Protein AF-A0A453MS78-F1 (afdb_monomer_lite)

Foldseek 3Di:
DDDVPDVVSLLVVLLVCLQVVPDDDDPSVVVSVVSLVVLLVVLVVVLVVCVVVVNVVSNVVSVVVNVSSVQSHDPPQQQCSSAPPDDSVLSVLQCVPPVDGDRDLVSLVPDDPVVNCVSNVDDPVSVVSRVVVVVVDDDDDDDDDDPPD

Radius of gyration: 19.16 Å; chains: 1; bounding box: 49×36×52 Å

Structure (mmCIF, N/CA/C/O backbone):
data_AF-A0A453MS78-F1
#
_entry.id   AF-A0A453MS78-F1
#
loop_
_atom_site.group_PDB
_atom_site.id
_atom_site.type_symbol
_atom_site.label_atom_id
_atom_site.label_alt_id
_atom_site.label_comp_id
_atom_site.label_asym_id
_atom_site.label_entity_id
_atom_site.label_seq_id
_atom_site.pdbx_PDB_ins_code
_atom_site.Cartn_x
_atom_site.Cartn_y
_atom_site.Cartn_z
_atom_site.occupancy
_atom_site.B_iso_or_equiv
_atom_site.auth_seq_id
_atom_site.auth_comp_id
_atom_site.auth_asym_id
_atom_site.auth_atom_id
_atom_site.pdbx_PDB_model_num
ATOM 1 N N . LYS A 1 1 ? -2.021 8.278 -28.228 1.00 76.38 1 L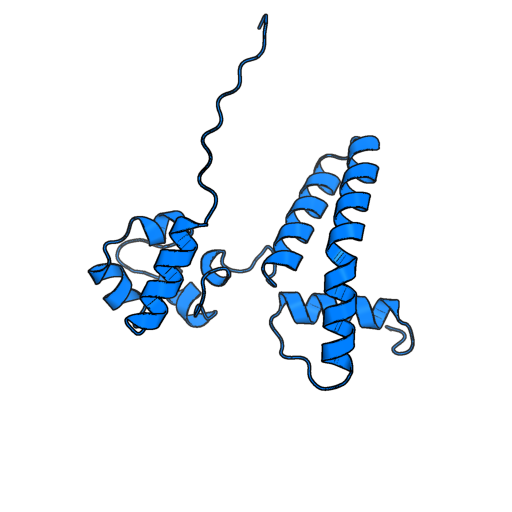YS A N 1
ATOM 2 C CA . LYS A 1 1 ? -2.839 7.115 -27.796 1.00 76.38 1 LYS A CA 1
ATOM 3 C C . LYS A 1 1 ? -1.890 6.004 -27.359 1.00 76.38 1 LYS A C 1
ATOM 5 O O . LYS A 1 1 ? -0.878 5.850 -28.040 1.00 76.38 1 LYS A O 1
ATOM 10 N N . PRO A 1 2 ? -2.159 5.291 -26.253 1.00 82.81 2 PRO A N 1
ATOM 11 C CA . PRO A 1 2 ? -1.317 4.174 -25.829 1.00 82.81 2 PRO A CA 1
ATOM 12 C C . PRO A 1 2 ? -1.276 3.090 -26.914 1.00 82.81 2 PRO A C 1
ATOM 14 O O . PRO A 1 2 ? -2.287 2.819 -27.565 1.00 82.81 2 PRO A O 1
ATOM 17 N N . LYS A 1 3 ? -0.099 2.499 -27.133 1.00 92.88 3 LYS A N 1
ATOM 18 C CA . LYS A 1 3 ? 0.086 1.366 -28.046 1.00 92.88 3 LYS A CA 1
ATOM 19 C C . LYS A 1 3 ? -0.164 0.081 -27.258 1.00 92.88 3 LYS A C 1
ATOM 21 O O . LYS A 1 3 ? 0.691 -0.339 -26.496 1.00 92.88 3 LYS A O 1
ATOM 26 N N . TYR A 1 4 ? -1.326 -0.545 -27.424 1.00 89.19 4 TYR A N 1
ATOM 27 C CA . TYR A 1 4 ? -1.731 -1.685 -26.584 1.00 89.19 4 TYR A CA 1
ATOM 28 C C . TYR A 1 4 ? -0.886 -2.959 -26.755 1.00 89.19 4 TYR A C 1
ATOM 30 O O . TYR A 1 4 ? -0.945 -3.836 -25.902 1.00 89.19 4 TYR A O 1
ATOM 38 N N . GLY A 1 5 ? -0.094 -3.061 -27.827 1.00 91.94 5 GLY A N 1
ATOM 39 C CA . GLY A 1 5 ? 0.883 -4.143 -28.003 1.00 91.94 5 GLY A CA 1
ATOM 40 C C . GLY A 1 5 ? 2.228 -3.901 -27.307 1.00 91.94 5 GLY A C 1
ATOM 41 O O . GLY A 1 5 ? 3.087 -4.773 -27.349 1.00 91.94 5 GLY A O 1
ATOM 42 N N . ASP A 1 6 ? 2.437 -2.728 -26.707 1.00 96.38 6 ASP A N 1
ATOM 43 C CA . ASP A 1 6 ? 3.681 -2.385 -26.021 1.00 96.38 6 ASP A CA 1
ATOM 44 C C . ASP A 1 6 ? 3.722 -3.034 -24.618 1.00 96.38 6 ASP A C 1
ATOM 46 O O . ASP A 1 6 ? 2.846 -2.751 -23.787 1.00 96.38 6 ASP A O 1
ATOM 50 N N . PRO A 1 7 ? 4.725 -3.882 -24.313 1.00 96.19 7 PRO A N 1
ATOM 51 C CA . PRO A 1 7 ? 4.851 -4.509 -23.000 1.00 96.19 7 PRO A CA 1
ATOM 52 C C . PRO A 1 7 ? 5.018 -3.492 -21.862 1.00 96.19 7 PRO A C 1
ATOM 54 O O . PRO A 1 7 ? 4.560 -3.757 -20.751 1.00 96.19 7 PRO A O 1
ATOM 57 N N . HIS A 1 8 ? 5.594 -2.312 -22.113 1.00 96.31 8 HIS A N 1
ATOM 58 C CA . HIS A 1 8 ? 5.724 -1.260 -21.102 1.00 96.31 8 HIS A CA 1
ATOM 59 C C . HIS A 1 8 ? 4.365 -0.659 -20.733 1.00 96.31 8 HIS A C 1
ATOM 61 O O . HIS A 1 8 ? 4.093 -0.405 -19.560 1.00 96.31 8 HIS A O 1
ATOM 67 N N . VAL A 1 9 ? 3.479 -0.482 -21.720 1.00 97.25 9 VAL A N 1
ATOM 68 C CA . VAL A 1 9 ? 2.103 -0.015 -21.488 1.00 97.25 9 VAL A CA 1
ATOM 69 C C . VAL A 1 9 ? 1.327 -1.043 -20.667 1.00 97.25 9 VAL A C 1
ATOM 71 O O . VAL A 1 9 ? 0.644 -0.669 -19.714 1.00 97.25 9 VAL A O 1
ATOM 74 N N . LYS A 1 10 ? 1.474 -2.335 -20.992 1.00 97.12 10 LYS A N 1
ATOM 75 C CA . LYS A 1 10 ? 0.885 -3.436 -20.216 1.00 97.12 10 LYS A CA 1
ATOM 76 C C . LYS A 1 10 ? 1.394 -3.434 -18.774 1.00 97.12 10 LYS A C 1
ATOM 78 O O . LYS A 1 10 ? 0.583 -3.457 -17.853 1.00 97.12 10 LYS A O 1
ATOM 83 N N . ALA A 1 11 ? 2.710 -3.370 -18.571 1.00 97.38 11 ALA A N 1
ATOM 84 C CA . ALA A 1 11 ? 3.302 -3.392 -17.236 1.00 97.38 11 ALA A CA 1
ATOM 85 C C . ALA A 1 11 ? 2.848 -2.200 -16.382 1.00 97.38 11 ALA A C 1
ATOM 87 O O . ALA A 1 11 ? 2.449 -2.381 -15.234 1.00 97.38 11 ALA A O 1
ATOM 88 N N . ASN A 1 12 ? 2.823 -1.001 -16.970 1.00 97.12 12 ASN A N 1
ATOM 89 C CA . ASN A 1 12 ? 2.322 0.198 -16.308 1.00 97.12 12 ASN A CA 1
ATOM 90 C C . ASN A 1 12 ? 0.844 0.044 -15.901 1.00 97.12 12 ASN A C 1
ATOM 92 O O . ASN A 1 12 ? 0.494 0.276 -14.748 1.00 97.12 12 ASN A O 1
ATOM 96 N N . ALA A 1 13 ? -0.021 -0.420 -16.808 1.00 97.06 13 ALA A N 1
ATOM 97 C CA . ALA A 1 13 ? -1.434 -0.644 -16.498 1.00 97.06 13 ALA A CA 1
ATOM 98 C C . ALA A 1 13 ? -1.637 -1.689 -15.385 1.00 97.06 13 ALA A C 1
ATOM 100 O O . ALA A 1 13 ? -2.484 -1.501 -14.512 1.00 97.06 13 ALA A O 1
ATOM 101 N N . LEU A 1 14 ? -0.844 -2.767 -15.374 1.00 97.94 14 LEU A N 1
ATOM 102 C CA . LEU A 1 14 ? -0.913 -3.801 -14.338 1.00 97.94 14 LEU A CA 1
ATOM 103 C C . LEU A 1 14 ? -0.420 -3.301 -12.972 1.00 97.94 14 LEU A C 1
ATOM 105 O O . LEU A 1 14 ? -1.023 -3.651 -11.959 1.00 97.94 14 LEU A O 1
ATOM 109 N N . LEU A 1 15 ? 0.605 -2.446 -12.923 1.00 98.00 15 LEU A N 1
ATOM 110 C CA . LEU A 1 15 ? 1.023 -1.781 -11.682 1.00 98.00 15 LEU A CA 1
ATOM 111 C C . LEU A 1 15 ? -0.063 -0.835 -11.156 1.00 98.00 15 LEU A C 1
ATOM 113 O O . LEU A 1 15 ? -0.413 -0.893 -9.982 1.00 98.00 15 LEU A O 1
ATOM 117 N N . GLN A 1 16 ? -0.675 -0.027 -12.023 1.00 97.56 16 GLN A N 1
ATOM 118 C CA . GLN A 1 16 ? -1.780 0.850 -11.618 1.00 97.56 16 GLN A CA 1
ATOM 119 C C . GLN A 1 16 ? -2.995 0.056 -11.117 1.00 97.56 16 GLN A C 1
ATOM 121 O O . GLN A 1 16 ? -3.630 0.448 -10.139 1.00 97.56 16 GLN A O 1
ATOM 126 N N . SER A 1 17 ? -3.293 -1.085 -11.747 1.00 97.69 17 SER A N 1
ATOM 127 C CA . SER A 1 17 ? -4.330 -2.015 -11.286 1.00 97.69 17 SER A CA 1
ATOM 128 C C . SER A 1 17 ? -4.014 -2.592 -9.904 1.00 97.69 17 SER A C 1
ATOM 130 O O . SER A 1 17 ? -4.928 -2.757 -9.100 1.00 97.69 17 SER A O 1
ATOM 132 N N . HIS A 1 18 ? -2.736 -2.875 -9.618 1.00 97.62 18 HIS A N 1
ATOM 133 C CA . HIS A 1 18 ? -2.272 -3.335 -8.304 1.00 97.62 18 HIS A CA 1
ATOM 134 C C . HIS A 1 18 ? -2.507 -2.268 -7.233 1.00 97.62 18 HIS A C 1
ATOM 136 O O . HIS A 1 18 ? -3.157 -2.548 -6.232 1.00 97.62 18 HIS A O 1
ATOM 142 N N . PHE A 1 19 ? -2.085 -1.024 -7.481 1.00 97.56 19 PHE A N 1
ATOM 143 C CA . PHE A 1 19 ? -2.303 0.095 -6.553 1.00 97.56 19 PHE A CA 1
ATOM 144 C C . PHE A 1 19 ? -3.790 0.409 -6.343 1.00 97.56 19 PHE A C 1
ATOM 146 O O . PHE A 1 19 ? -4.210 0.796 -5.260 1.00 97.56 19 PHE A O 1
ATOM 153 N N . ALA A 1 20 ? -4.622 0.219 -7.368 1.00 96.00 20 ALA A N 1
ATOM 154 C CA . ALA A 1 20 ? -6.070 0.382 -7.253 1.00 96.00 20 ALA A CA 1
ATOM 155 C C . ALA A 1 20 ? -6.774 -0.808 -6.570 1.00 96.00 20 ALA A C 1
ATOM 157 O O . ALA A 1 20 ? -7.977 -0.729 -6.321 1.00 96.00 20 ALA A O 1
ATOM 158 N N . ARG A 1 21 ? -6.056 -1.905 -6.281 1.00 94.75 21 ARG A N 1
ATOM 159 C CA . ARG A 1 21 ? -6.606 -3.194 -5.817 1.00 94.75 21 ARG A CA 1
ATOM 160 C C . ARG A 1 21 ? -7.687 -3.762 -6.739 1.00 94.75 21 ARG A C 1
ATOM 162 O O . ARG A 1 21 ? -8.600 -4.459 -6.302 1.00 94.75 21 ARG A O 1
ATOM 169 N N . HIS A 1 22 ? -7.586 -3.476 -8.033 1.00 95.50 22 HIS A N 1
ATOM 170 C CA . HIS A 1 22 ? -8.463 -4.068 -9.033 1.00 95.50 22 HIS A CA 1
ATOM 171 C C . HIS A 1 22 ? -8.041 -5.511 -9.295 1.00 95.50 22 HIS A C 1
ATOM 173 O O . HIS A 1 22 ? -6.889 -5.780 -9.647 1.00 95.50 22 HIS A O 1
ATOM 179 N N . THR A 1 23 ? -8.986 -6.440 -9.153 1.00 94.56 23 THR A N 1
ATOM 180 C CA . THR A 1 23 ? -8.745 -7.858 -9.417 1.00 94.56 23 THR A CA 1
ATOM 181 C C . THR A 1 23 ? -8.467 -8.083 -10.899 1.00 94.56 23 THR A C 1
ATOM 183 O O . THR A 1 23 ? -9.329 -7.879 -11.753 1.00 94.56 23 THR A O 1
ATOM 186 N N . VAL A 1 24 ? -7.259 -8.550 -11.195 1.00 95.81 24 VAL A N 1
ATOM 187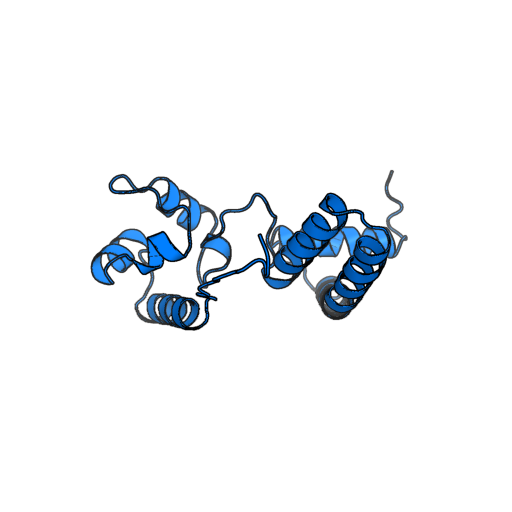 C CA . VAL A 1 24 ? -6.855 -9.003 -12.525 1.00 95.81 24 VAL A CA 1
ATOM 188 C C . VAL A 1 24 ? -6.977 -10.527 -12.580 1.00 95.81 24 VAL A C 1
ATOM 190 O O . VAL A 1 24 ? -6.671 -11.212 -11.606 1.00 95.81 24 VAL A O 1
ATOM 193 N N . VAL A 1 25 ? -7.438 -11.075 -13.708 1.00 96.00 25 VAL A N 1
ATOM 194 C CA . VAL A 1 25 ? -7.738 -12.511 -13.872 1.00 96.00 25 VAL A CA 1
ATOM 195 C C . VAL A 1 25 ? -6.961 -13.145 -15.027 1.00 96.00 25 VAL A C 1
ATOM 197 O O . VAL A 1 25 ? -6.455 -12.459 -15.917 1.00 96.00 25 VAL A O 1
ATOM 200 N N . GLY A 1 26 ? -6.881 -14.478 -15.022 1.00 95.75 26 GLY A N 1
ATOM 201 C CA . GLY A 1 26 ? -6.255 -15.261 -16.089 1.00 95.75 26 GLY A CA 1
ATOM 202 C C . GLY A 1 26 ? -4.770 -14.938 -16.273 1.00 95.75 26 GLY A C 1
ATOM 203 O O . GLY A 1 26 ? -4.040 -14.754 -15.299 1.00 95.75 26 GLY A O 1
ATOM 204 N N . ASN A 1 27 ? -4.329 -14.849 -17.529 1.00 95.69 27 ASN A N 1
ATOM 205 C CA . ASN A 1 27 ? -2.920 -14.621 -17.875 1.00 95.69 27 ASN A CA 1
ATOM 206 C C . ASN A 1 27 ? -2.384 -13.293 -17.320 1.00 95.69 27 ASN A C 1
ATOM 208 O O . ASN A 1 27 ? -1.262 -13.246 -16.830 1.00 95.69 27 ASN A O 1
ATOM 212 N N . LEU A 1 28 ? -3.214 -12.245 -17.298 1.00 96.69 28 LEU A N 1
ATOM 213 C CA . LEU A 1 28 ? -2.816 -10.934 -16.785 1.00 96.69 28 LEU A CA 1
ATOM 214 C C . LEU A 1 28 ? -2.500 -10.959 -15.281 1.00 96.69 28 LEU A C 1
ATOM 216 O O . LEU A 1 28 ? -1.671 -10.179 -14.820 1.00 96.69 28 LEU A O 1
ATOM 220 N N . ALA A 1 29 ? -3.121 -11.865 -14.517 1.00 97.31 29 ALA A N 1
ATOM 221 C CA . ALA A 1 29 ? -2.801 -12.050 -13.103 1.00 97.31 29 ALA A CA 1
ATOM 222 C C . ALA A 1 29 ? -1.416 -12.687 -12.920 1.00 97.31 29 ALA A C 1
ATOM 224 O O . ALA A 1 29 ? -0.683 -12.324 -12.003 1.00 97.31 29 ALA A O 1
ATOM 225 N N . ALA A 1 30 ? -1.046 -13.630 -13.793 1.00 96.94 30 ALA A N 1
ATOM 226 C CA . ALA A 1 30 ? 0.296 -14.206 -13.803 1.00 96.94 30 ALA A CA 1
ATOM 227 C C . ALA A 1 30 ? 1.338 -13.144 -14.184 1.00 96.94 30 ALA A C 1
ATOM 229 O O . ALA A 1 30 ? 2.306 -12.961 -13.451 1.00 96.94 30 ALA A O 1
ATOM 230 N N . ASP A 1 31 ? 1.067 -12.369 -15.239 1.00 97.44 31 ASP A N 1
ATOM 231 C CA . ASP A 1 31 ? 1.924 -11.259 -15.665 1.00 97.44 31 ASP A CA 1
ATOM 232 C C . ASP A 1 31 ? 2.131 -10.227 -14.543 1.00 97.44 31 ASP A C 1
ATOM 234 O O . ASP A 1 31 ? 3.249 -9.783 -14.290 1.00 97.44 31 ASP A O 1
ATOM 238 N N . GLN A 1 32 ? 1.057 -9.845 -13.839 1.00 97.88 32 GLN A N 1
ATOM 239 C CA . GLN A 1 32 ? 1.134 -8.883 -12.739 1.00 97.88 32 GLN A CA 1
ATOM 240 C C . GLN A 1 32 ? 2.039 -9.393 -11.612 1.00 97.88 32 GLN A C 1
ATOM 242 O O . GLN A 1 32 ? 2.839 -8.622 -11.088 1.00 97.88 32 GLN A O 1
ATOM 247 N N . ARG A 1 33 ? 1.977 -10.688 -11.267 1.00 96.12 33 ARG A N 1
ATOM 248 C CA . ARG A 1 33 ? 2.880 -11.272 -10.261 1.00 96.12 33 ARG A CA 1
ATOM 249 C C . ARG A 1 33 ? 4.341 -11.207 -10.699 1.00 96.12 33 ARG A C 1
ATOM 251 O O . ARG A 1 33 ? 5.182 -10.819 -9.894 1.00 96.12 33 ARG A O 1
ATOM 258 N N . GLU A 1 34 ? 4.645 -11.539 -11.952 1.00 96.44 34 GLU A N 1
ATOM 259 C CA . GLU A 1 34 ? 6.017 -11.454 -12.477 1.00 96.44 34 GLU A CA 1
ATOM 260 C C . GLU A 1 34 ? 6.561 -10.018 -12.447 1.00 96.44 34 GLU A C 1
ATOM 262 O O . GLU A 1 34 ? 7.713 -9.785 -12.059 1.00 96.44 34 GLU A O 1
ATOM 267 N N . ILE A 1 35 ? 5.712 -9.043 -12.786 1.00 97.56 35 ILE A N 1
ATOM 268 C CA . ILE A 1 35 ? 6.048 -7.619 -12.704 1.00 97.56 35 ILE A CA 1
ATOM 269 C C . ILE A 1 35 ? 6.353 -7.217 -11.258 1.00 97.56 35 ILE A C 1
ATOM 271 O O . ILE A 1 35 ? 7.387 -6.598 -11.015 1.00 97.56 35 ILE A O 1
ATOM 275 N N . LEU A 1 36 ? 5.504 -7.584 -10.293 1.00 96.75 36 LEU A N 1
ATOM 276 C CA . LEU A 1 36 ? 5.684 -7.216 -8.883 1.00 96.75 36 LEU A CA 1
ATOM 277 C C . LEU A 1 36 ? 6.959 -7.817 -8.275 1.00 96.75 36 LEU A C 1
ATOM 279 O O . LEU A 1 36 ? 7.672 -7.121 -7.552 1.00 96.75 36 LEU A O 1
ATOM 283 N N . LEU A 1 37 ? 7.298 -9.065 -8.623 1.00 94.94 37 LEU A N 1
ATOM 284 C CA . LEU A 1 37 ? 8.549 -9.710 -8.195 1.00 94.94 37 LEU A CA 1
ATOM 285 C C . LEU A 1 37 ? 9.793 -8.951 -8.681 1.00 94.94 37 LEU A C 1
ATOM 287 O O . LEU A 1 37 ? 10.811 -8.902 -7.988 1.00 94.94 37 LEU A O 1
ATOM 291 N N . SER A 1 38 ? 9.713 -8.346 -9.866 1.00 95.69 38 SER A N 1
ATOM 292 C CA . SER A 1 38 ? 10.814 -7.580 -10.458 1.00 95.69 38 SER A CA 1
ATOM 293 C C . SER A 1 38 ? 10.842 -6.121 -9.990 1.00 95.69 38 SER A C 1
ATOM 295 O O . SER A 1 38 ? 11.918 -5.536 -9.858 1.00 95.69 38 SER A O 1
ATOM 297 N N . ALA A 1 39 ? 9.673 -5.536 -9.707 1.00 97.00 39 ALA A N 1
ATOM 298 C CA . ALA A 1 39 ? 9.502 -4.118 -9.397 1.00 97.00 39 ALA A CA 1
ATOM 299 C C . ALA A 1 39 ? 10.342 -3.668 -8.196 1.00 97.00 39 ALA A C 1
ATOM 301 O O . ALA A 1 39 ? 11.004 -2.639 -8.277 1.00 97.00 39 ALA A O 1
ATOM 302 N N . HIS A 1 40 ? 10.384 -4.456 -7.116 1.00 92.06 40 HIS A N 1
ATOM 303 C CA . HIS A 1 40 ? 11.123 -4.077 -5.908 1.00 92.06 40 HIS A CA 1
ATOM 304 C C . HIS A 1 40 ? 12.627 -3.904 -6.173 1.00 92.06 40 HIS A C 1
ATOM 306 O O . HIS A 1 40 ? 13.228 -2.911 -5.772 1.00 92.06 40 HIS A O 1
ATOM 312 N N . ARG A 1 41 ? 13.234 -4.825 -6.933 1.00 95.31 41 ARG A N 1
ATOM 313 C CA . ARG A 1 41 ? 14.660 -4.750 -7.294 1.00 95.31 41 ARG A CA 1
ATOM 314 C C . ARG A 1 41 ? 14.964 -3.545 -8.182 1.00 95.31 41 ARG A C 1
ATOM 316 O O . ARG A 1 41 ? 16.005 -2.919 -8.018 1.00 95.31 41 ARG A O 1
ATOM 323 N N . LEU A 1 42 ? 14.064 -3.228 -9.113 1.00 97.31 42 LEU A N 1
ATOM 324 C CA . LEU A 1 42 ? 14.205 -2.064 -9.988 1.00 97.31 42 LEU A CA 1
ATOM 325 C C . LEU A 1 42 ? 14.074 -0.755 -9.205 1.00 97.31 42 LEU A C 1
ATOM 327 O O . LEU A 1 42 ? 14.856 0.159 -9.437 1.00 97.31 42 LEU A O 1
ATOM 331 N N . LEU A 1 43 ? 13.139 -0.676 -8.256 1.00 96.88 43 LEU A N 1
ATOM 332 C CA . LEU A 1 43 ? 12.947 0.511 -7.422 1.00 96.88 43 LEU A CA 1
ATOM 333 C C . LEU A 1 43 ? 14.140 0.777 -6.503 1.00 96.88 43 LEU A C 1
ATOM 335 O O . LEU A 1 43 ? 14.575 1.921 -6.410 1.00 96.88 43 LEU A O 1
ATOM 339 N N . LEU A 1 44 ? 14.724 -0.260 -5.898 1.00 94.69 44 LEU A N 1
ATOM 340 C CA . LEU A 1 44 ? 15.963 -0.115 -5.126 1.00 94.69 44 LEU A CA 1
ATOM 341 C C . LEU A 1 44 ? 17.103 0.431 -5.999 1.00 94.69 44 LEU A C 1
ATOM 343 O O . LEU A 1 44 ? 17.724 1.428 -5.645 1.00 94.69 44 LEU A O 1
ATOM 347 N N . ALA A 1 45 ? 17.299 -0.137 -7.194 1.00 97.12 45 ALA A N 1
ATOM 348 C CA . ALA A 1 45 ? 18.301 0.365 -8.135 1.00 97.12 45 ALA A CA 1
ATOM 349 C C . ALA A 1 45 ? 18.027 1.819 -8.571 1.00 97.12 45 ALA A C 1
ATOM 351 O O . ALA A 1 45 ? 18.961 2.595 -8.766 1.00 97.12 45 ALA A O 1
ATOM 352 N N . MET A 1 46 ? 16.755 2.213 -8.707 1.00 96.50 46 MET A N 1
ATOM 353 C CA . MET A 1 46 ? 16.390 3.607 -8.966 1.00 96.50 46 MET A CA 1
ATOM 354 C C . MET A 1 46 ? 16.805 4.510 -7.803 1.00 96.50 46 MET A C 1
ATOM 356 O O . MET A 1 46 ? 17.438 5.533 -8.050 1.00 96.50 46 MET A O 1
ATOM 360 N N . VAL A 1 47 ? 16.497 4.140 -6.556 1.00 96.19 47 VAL A N 1
ATOM 361 C CA . VAL A 1 47 ? 16.895 4.909 -5.363 1.00 96.19 47 VAL A CA 1
ATOM 362 C C . VAL A 1 47 ? 18.415 5.101 -5.315 1.00 96.19 47 VAL A C 1
ATOM 364 O O . VAL A 1 47 ? 18.875 6.220 -5.080 1.00 96.19 47 VAL A O 1
ATOM 367 N N . ASP A 1 48 ? 19.200 4.067 -5.620 1.00 96.06 48 ASP A N 1
ATOM 368 C CA . ASP A 1 48 ? 20.669 4.140 -5.637 1.00 96.06 48 ASP A CA 1
ATOM 369 C C . ASP A 1 48 ? 21.196 5.127 -6.694 1.00 96.06 48 ASP A C 1
ATOM 371 O O . ASP A 1 48 ? 22.052 5.971 -6.413 1.00 96.06 48 ASP A O 1
ATOM 375 N N . VAL A 1 49 ? 20.654 5.080 -7.915 1.00 97.19 49 VAL A N 1
ATOM 376 C CA . VAL A 1 49 ? 21.048 5.996 -9.001 1.00 97.19 49 VAL A CA 1
ATOM 377 C C . VAL A 1 49 ? 20.631 7.439 -8.697 1.00 97.19 49 VAL A C 1
ATOM 379 O O . VAL A 1 49 ? 21.407 8.378 -8.907 1.00 97.19 49 VAL A O 1
ATOM 382 N N . ILE A 1 50 ? 19.412 7.630 -8.190 1.00 97.00 50 ILE A N 1
ATOM 383 C CA . ILE A 1 50 ? 18.859 8.951 -7.875 1.00 97.00 50 ILE A CA 1
ATOM 384 C C . ILE A 1 50 ? 19.630 9.598 -6.717 1.00 97.00 50 ILE A C 1
ATOM 386 O O . ILE A 1 50 ? 19.992 10.775 -6.796 1.00 97.00 50 ILE A O 1
ATOM 390 N N . SER A 1 51 ? 19.916 8.834 -5.660 1.00 93.81 51 SER A N 1
ATOM 391 C CA . SER A 1 51 ? 20.669 9.315 -4.496 1.00 93.81 51 SER A CA 1
ATOM 392 C C . SER A 1 51 ? 22.119 9.649 -4.850 1.00 93.81 51 SER A C 1
ATOM 394 O O . SER A 1 51 ? 22.610 10.698 -4.433 1.00 93.81 51 SER A O 1
ATOM 396 N N . SER A 1 52 ? 22.760 8.859 -5.721 1.00 95.19 52 SER A N 1
ATOM 397 C CA . SER A 1 52 ? 24.094 9.162 -6.270 1.00 95.19 52 SER A CA 1
ATOM 398 C C . SER A 1 52 ? 24.131 10.475 -7.061 1.00 95.19 52 SER A C 1
ATOM 400 O O . SER A 1 52 ? 25.182 11.100 -7.182 1.00 95.19 52 SER A O 1
ATOM 402 N N . SER A 1 53 ? 22.981 10.909 -7.583 1.00 94.81 53 SER A N 1
ATOM 403 C CA . SER A 1 53 ? 22.825 12.168 -8.321 1.00 94.81 53 SER A CA 1
ATOM 404 C C . SER A 1 53 ? 22.433 13.353 -7.422 1.00 94.81 53 SER A C 1
ATOM 406 O O . SER A 1 53 ? 22.319 14.477 -7.907 1.00 94.81 53 SER A O 1
ATOM 408 N N . GLY A 1 54 ? 22.219 13.128 -6.119 1.00 94.94 54 GLY A N 1
ATOM 409 C CA . GLY A 1 54 ? 21.862 14.173 -5.153 1.00 94.94 54 GLY A CA 1
ATOM 410 C C . GLY A 1 54 ? 20.426 14.696 -5.273 1.00 94.94 54 GLY A C 1
ATOM 411 O O . GLY A 1 54 ? 20.122 15.784 -4.786 1.00 94.94 54 GLY A O 1
ATOM 412 N N . TRP A 1 55 ? 19.521 13.957 -5.923 1.00 96.81 55 TRP A N 1
ATOM 413 C CA . TRP A 1 55 ? 18.141 14.399 -6.153 1.00 96.81 55 TRP A CA 1
ATOM 414 C C . TRP A 1 55 ? 17.197 13.924 -5.045 1.00 96.81 55 TRP A C 1
ATOM 416 O O . TRP A 1 55 ? 16.458 12.954 -5.211 1.00 96.81 55 TRP A O 1
ATOM 426 N N . LEU A 1 56 ? 17.202 14.636 -3.914 1.00 95.75 56 LEU A N 1
ATOM 427 C CA . LEU A 1 56 ? 16.459 14.254 -2.706 1.00 95.75 56 LEU A CA 1
ATOM 428 C C . LEU A 1 56 ? 14.971 13.966 -2.964 1.00 95.75 56 LEU A C 1
ATOM 430 O O . LEU A 1 56 ? 14.493 12.890 -2.624 1.00 95.75 56 LEU A O 1
ATOM 434 N N . THR A 1 57 ? 14.242 14.889 -3.598 1.00 96.50 57 THR A N 1
ATOM 435 C CA . THR A 1 57 ? 12.797 14.720 -3.841 1.00 96.50 57 THR A CA 1
ATOM 436 C C . THR A 1 57 ? 12.495 13.475 -4.670 1.00 96.50 57 THR A C 1
ATOM 438 O O . THR A 1 57 ? 11.561 12.741 -4.371 1.00 96.50 57 THR A O 1
ATOM 441 N N . LEU A 1 58 ? 13.303 13.197 -5.696 1.00 96.62 58 LEU A N 1
ATOM 442 C CA . LEU A 1 58 ? 13.085 12.024 -6.535 1.00 96.62 58 LEU A CA 1
ATOM 443 C C . LEU A 1 58 ? 13.423 10.726 -5.782 1.00 96.62 58 LEU A C 1
ATOM 445 O O . LEU A 1 58 ? 12.764 9.713 -6.004 1.00 96.62 58 LEU A O 1
ATOM 449 N N . ALA A 1 59 ? 14.407 10.760 -4.875 1.00 96.44 59 ALA A N 1
ATOM 450 C CA . ALA A 1 59 ? 14.748 9.615 -4.035 1.00 96.44 59 ALA A CA 1
ATOM 451 C C . ALA A 1 59 ? 13.606 9.296 -3.061 1.00 96.44 59 ALA A C 1
ATOM 453 O O . ALA A 1 59 ? 13.208 8.137 -2.965 1.00 96.44 59 ALA A O 1
ATOM 454 N N . LEU A 1 60 ? 13.029 10.316 -2.414 1.00 95.81 60 LEU A N 1
ATOM 455 C CA . LEU A 1 60 ? 11.870 10.158 -1.530 1.00 95.81 60 LEU A CA 1
ATOM 456 C C . LEU A 1 60 ? 10.660 9.587 -2.283 1.00 95.81 60 LEU A C 1
ATOM 458 O O . LEU A 1 60 ? 10.101 8.582 -1.853 1.00 95.81 60 LEU A O 1
ATOM 462 N N . ASN A 1 61 ? 10.340 10.115 -3.468 1.00 96.62 61 ASN A N 1
ATOM 463 C CA . ASN A 1 61 ? 9.245 9.587 -4.291 1.00 96.62 61 ASN A CA 1
ATOM 464 C C . ASN A 1 61 ? 9.468 8.114 -4.695 1.00 96.62 61 ASN A C 1
ATOM 466 O O . ASN A 1 61 ? 8.523 7.331 -4.777 1.00 96.62 61 ASN A O 1
ATOM 470 N N . ALA A 1 62 ? 10.715 7.706 -4.960 1.00 96.88 62 ALA A N 1
ATOM 471 C CA . ALA A 1 62 ? 11.038 6.310 -5.268 1.00 96.88 62 ALA A CA 1
ATOM 472 C C . ALA A 1 62 ? 10.912 5.391 -4.033 1.00 96.88 62 ALA A C 1
ATOM 474 O O . ALA A 1 62 ? 10.479 4.239 -4.156 1.00 96.88 62 ALA A O 1
ATOM 475 N N . MET A 1 63 ? 11.237 5.898 -2.838 1.00 96.75 63 MET A N 1
ATOM 476 C CA . MET A 1 63 ? 11.000 5.197 -1.571 1.00 96.75 63 MET A CA 1
ATOM 477 C C . MET A 1 63 ? 9.499 5.032 -1.294 1.00 96.75 63 MET A C 1
ATOM 479 O O . MET A 1 63 ? 9.063 3.928 -0.969 1.00 96.75 63 MET A O 1
ATOM 483 N N . GLU A 1 64 ? 8.694 6.075 -1.504 1.00 96.25 64 GLU A N 1
ATOM 484 C CA . GLU A 1 64 ? 7.229 6.012 -1.389 1.00 96.25 64 GLU A CA 1
ATOM 485 C C . GLU A 1 64 ? 6.627 5.017 -2.388 1.00 96.25 64 GLU A C 1
ATOM 487 O O . GLU A 1 64 ? 5.839 4.151 -2.007 1.00 96.25 64 GLU A O 1
ATOM 492 N N . LEU A 1 65 ? 7.076 5.032 -3.649 1.00 97.25 65 LEU A N 1
ATOM 493 C CA . LEU A 1 65 ? 6.635 4.063 -4.656 1.00 97.25 65 LEU A CA 1
ATOM 494 C C . LEU A 1 65 ? 6.961 2.614 -4.255 1.00 97.25 65 LEU A C 1
ATOM 496 O O . LEU A 1 65 ? 6.191 1.695 -4.541 1.00 97.25 65 LEU A O 1
ATOM 500 N N . SER A 1 66 ? 8.071 2.394 -3.547 1.00 97.06 66 SER A N 1
ATOM 501 C CA . SER A 1 66 ? 8.420 1.074 -3.004 1.00 97.06 66 SER A CA 1
ATOM 502 C C . SER A 1 66 ? 7.425 0.610 -1.938 1.00 97.06 66 SER A C 1
ATOM 504 O O . SER A 1 66 ? 7.050 -0.568 -1.910 1.00 97.06 66 SER A O 1
ATOM 506 N N . GLN A 1 67 ? 6.941 1.530 -1.102 1.00 96.56 67 GLN A N 1
ATOM 507 C CA . GLN A 1 67 ? 5.889 1.252 -0.124 1.00 96.56 67 GLN A CA 1
ATOM 508 C C . GLN A 1 67 ? 4.542 0.998 -0.819 1.00 96.56 67 GLN A C 1
ATOM 510 O O . GLN A 1 67 ? 3.886 0.004 -0.509 1.00 96.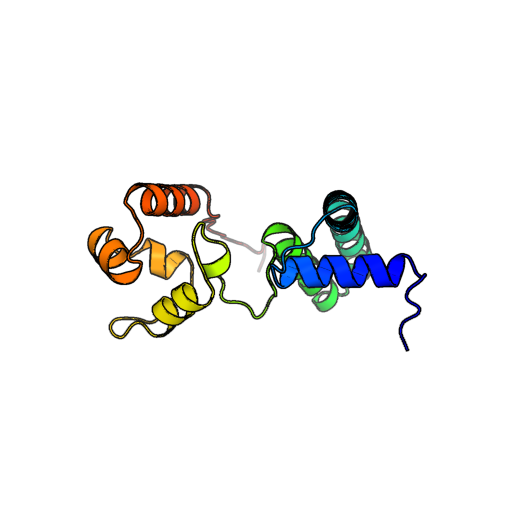56 67 GLN A O 1
ATOM 515 N N . MET A 1 68 ? 4.182 1.796 -1.833 1.00 98.00 68 MET A N 1
ATOM 516 C CA . MET A 1 68 ? 2.973 1.601 -2.652 1.00 98.00 68 MET A CA 1
ATOM 517 C C . MET A 1 68 ? 2.935 0.219 -3.323 1.00 98.00 68 MET A C 1
ATOM 519 O O . MET A 1 68 ? 1.904 -0.455 -3.303 1.00 98.00 68 MET A O 1
ATOM 523 N N . VAL A 1 69 ? 4.059 -0.243 -3.889 1.00 97.75 69 VAL A N 1
ATOM 524 C CA . VAL A 1 69 ? 4.185 -1.596 -4.470 1.00 97.75 69 VAL A CA 1
ATOM 525 C C . VAL A 1 69 ? 4.014 -2.675 -3.411 1.00 97.75 69 VAL A C 1
ATOM 527 O O . VAL A 1 69 ? 3.293 -3.644 -3.651 1.00 97.75 69 VAL A O 1
ATOM 530 N N . THR A 1 70 ? 4.627 -2.494 -2.243 1.00 96.50 70 THR A N 1
ATOM 531 C CA . THR A 1 70 ? 4.560 -3.467 -1.145 1.00 96.50 70 THR A CA 1
ATOM 532 C C . THR A 1 70 ? 3.139 -3.601 -0.594 1.00 96.50 70 THR A C 1
ATOM 534 O O . THR A 1 70 ? 2.654 -4.716 -0.422 1.00 96.50 70 THR A O 1
ATOM 537 N N . GLN A 1 71 ? 2.454 -2.479 -0.365 1.00 96.69 71 GLN A N 1
ATOM 538 C CA . GLN A 1 71 ? 1.123 -2.441 0.254 1.00 96.69 71 GLN A CA 1
ATOM 539 C C . GLN A 1 71 ? -0.037 -2.540 -0.753 1.00 96.69 71 GLN A C 1
ATOM 541 O O . GLN A 1 71 ? -1.195 -2.724 -0.365 1.00 96.69 71 GLN A O 1
ATOM 546 N N . GLY A 1 72 ? 0.248 -2.408 -2.052 1.00 96.69 72 GLY A N 1
ATOM 547 C CA . GLY A 1 72 ? -0.761 -2.444 -3.112 1.00 96.69 72 GLY A CA 1
ATOM 548 C C . GLY A 1 72 ? -1.808 -1.348 -2.948 1.00 96.69 72 GLY A C 1
ATOM 549 O O . GLY A 1 72 ? -3.004 -1.630 -2.919 1.00 96.69 72 GLY A O 1
ATOM 550 N N . MET A 1 73 ? -1.357 -0.110 -2.769 1.00 96.94 73 MET A N 1
ATOM 551 C CA . MET A 1 73 ? -2.217 1.061 -2.592 1.00 96.94 73 MET A CA 1
ATOM 552 C C . MET A 1 73 ? -1.543 2.313 -3.147 1.00 96.94 73 MET A C 1
ATOM 554 O O . MET A 1 73 ? -0.324 2.332 -3.332 1.00 96.94 73 MET A O 1
ATOM 558 N N . TRP A 1 74 ? -2.336 3.344 -3.430 1.00 97.62 74 TRP A N 1
ATOM 559 C CA . TRP A 1 74 ? -1.801 4.647 -3.812 1.00 97.62 74 TRP A CA 1
ATOM 560 C C . TRP A 1 74 ? -1.308 5.436 -2.591 1.00 97.62 74 TRP A C 1
ATOM 562 O O . TRP A 1 74 ? -1.787 5.234 -1.481 1.00 97.62 74 TRP A O 1
ATOM 572 N N . ASP A 1 75 ? -0.396 6.376 -2.817 1.00 95.19 75 ASP A N 1
ATOM 573 C CA . ASP A 1 75 ? 0.100 7.365 -1.844 1.00 95.19 75 ASP A CA 1
ATOM 574 C C . ASP A 1 75 ? -1.015 8.210 -1.204 1.00 95.19 75 ASP A C 1
ATOM 576 O O . ASP A 1 75 ? -0.957 8.571 -0.035 1.00 95.19 75 ASP A O 1
ATOM 580 N N . ARG A 1 76 ? -2.064 8.494 -1.975 1.00 94.19 76 ARG A N 1
ATOM 581 C CA . ARG A 1 76 ? -3.256 9.246 -1.549 1.00 94.19 76 ARG A CA 1
ATOM 582 C C . ARG A 1 76 ? -4.340 8.406 -0.869 1.00 94.19 76 ARG A C 1
ATOM 584 O O . ARG A 1 76 ? -5.382 8.948 -0.503 1.00 94.19 76 ARG A O 1
ATOM 591 N N . ASP A 1 77 ? -4.174 7.086 -0.814 1.00 95.69 77 ASP A N 1
ATOM 592 C CA . ASP A 1 77 ? -5.150 6.214 -0.165 1.00 95.69 77 ASP A CA 1
ATOM 593 C C . ASP A 1 77 ? -5.010 6.291 1.367 1.00 95.69 77 ASP A C 1
ATOM 595 O O . ASP A 1 77 ? -3.948 6.603 1.898 1.00 95.69 77 ASP A O 1
ATOM 599 N N . SER A 1 78 ? -6.083 5.972 2.101 1.00 96.06 78 SER A N 1
ATOM 600 C CA . SER A 1 78 ? -6.016 5.896 3.566 1.00 96.06 78 SER A CA 1
ATOM 601 C C . SER A 1 78 ? -4.977 4.865 4.004 1.00 96.06 78 SER A C 1
ATOM 603 O O . SER A 1 78 ? -5.038 3.708 3.581 1.00 96.06 78 SER A O 1
ATOM 605 N N . VAL A 1 79 ? -4.078 5.255 4.914 1.00 96.44 79 VAL A N 1
ATOM 606 C CA . VAL A 1 79 ? -3.042 4.374 5.484 1.00 96.44 79 VAL A CA 1
ATOM 607 C C . VAL A 1 79 ? -3.622 3.125 6.147 1.00 96.44 79 VAL A C 1
ATOM 609 O O . VAL A 1 79 ? -2.940 2.105 6.228 1.00 96.44 79 VAL A O 1
ATOM 612 N N . LEU A 1 80 ? -4.891 3.181 6.565 1.00 97.12 80 LEU A N 1
ATOM 613 C CA . LEU A 1 80 ? -5.618 2.067 7.167 1.00 97.12 80 LEU A CA 1
ATOM 614 C C . LEU A 1 80 ? -5.861 0.917 6.183 1.00 97.12 80 LEU A C 1
ATOM 616 O O . LEU A 1 80 ? -6.068 -0.212 6.611 1.00 97.12 80 LEU A O 1
ATOM 620 N N . LEU A 1 81 ? -5.772 1.152 4.868 1.00 97.06 81 LEU A N 1
ATOM 621 C CA . LEU A 1 81 ? -5.880 0.078 3.875 1.00 97.06 81 LEU A CA 1
ATOM 622 C C . LEU A 1 81 ? -4.721 -0.929 3.943 1.00 97.06 81 LEU A C 1
ATOM 624 O O . LEU A 1 81 ? -4.828 -1.998 3.341 1.00 97.06 81 LEU A O 1
ATOM 628 N N . GLN A 1 82 ? -3.637 -0.632 4.663 1.00 97.25 82 GLN A N 1
ATOM 629 C CA . GLN A 1 82 ? -2.566 -1.597 4.943 1.00 97.25 82 GLN A CA 1
ATOM 630 C C . GLN A 1 82 ? -3.026 -2.733 5.869 1.00 97.25 82 GLN A C 1
ATOM 632 O O . GLN A 1 82 ? -2.450 -3.819 5.845 1.00 97.25 82 GLN A O 1
ATOM 637 N N . LEU A 1 83 ? -4.057 -2.489 6.683 1.00 97.19 83 LEU A N 1
ATOM 638 C CA . LEU A 1 83 ? -4.567 -3.459 7.641 1.00 97.19 83 LEU A CA 1
ATOM 639 C C . LEU A 1 83 ? -5.338 -4.581 6.932 1.00 97.19 83 LEU A C 1
ATOM 641 O O . LEU A 1 83 ? -6.022 -4.339 5.929 1.00 97.19 83 LEU A O 1
ATOM 645 N N . PRO A 1 84 ? -5.272 -5.819 7.452 1.00 96.62 84 PRO A N 1
ATOM 646 C CA . PRO A 1 84 ? -6.094 -6.901 6.934 1.00 96.62 84 PRO A CA 1
ATOM 647 C C . PRO A 1 84 ? -7.578 -6.567 7.120 1.00 96.62 84 PRO A C 1
ATOM 649 O O . PRO A 1 84 ? -7.962 -5.917 8.090 1.00 96.62 84 PRO A O 1
ATOM 652 N N . HIS A 1 85 ? -8.413 -7.023 6.184 1.00 96.62 85 HIS A N 1
ATOM 653 C CA . HIS A 1 85 ? -9.879 -6.865 6.215 1.00 96.62 85 HIS A CA 1
ATOM 654 C C . HIS A 1 85 ? -10.395 -5.422 6.068 1.00 96.62 85 HIS A C 1
ATOM 656 O O . HIS A 1 85 ? -11.603 -5.193 6.092 1.00 96.62 85 HIS A O 1
ATOM 662 N N . PHE A 1 86 ? -9.514 -4.443 5.833 1.00 96.56 86 PHE A N 1
ATOM 663 C CA . PHE A 1 86 ? -9.923 -3.059 5.604 1.00 96.56 86 PHE A CA 1
ATOM 664 C C . PHE A 1 86 ? -10.393 -2.805 4.171 1.00 96.56 86 PHE A C 1
ATOM 666 O O . PHE A 1 86 ? -9.653 -2.953 3.194 1.00 96.56 86 PHE A O 1
ATOM 673 N N . THR A 1 87 ? -11.639 -2.348 4.058 1.00 95.19 87 THR A N 1
ATOM 674 C CA . THR A 1 87 ? -12.216 -1.805 2.825 1.00 95.19 87 THR A CA 1
ATOM 675 C C . THR A 1 87 ? -12.112 -0.280 2.805 1.00 95.19 87 THR A C 1
ATOM 677 O O . THR A 1 87 ? -11.884 0.360 3.833 1.00 95.19 87 THR A O 1
ATOM 680 N N . ARG A 1 88 ? -12.319 0.332 1.630 1.00 94.69 88 ARG A N 1
ATOM 681 C CA . ARG A 1 88 ? -12.368 1.801 1.498 1.00 94.69 88 ARG A CA 1
ATOM 682 C C . ARG A 1 88 ? -13.490 2.415 2.343 1.00 94.69 88 ARG A C 1
ATOM 684 O O . ARG A 1 88 ? -13.283 3.468 2.935 1.00 94.69 88 ARG A O 1
ATOM 691 N N . ASP A 1 89 ? -14.637 1.742 2.444 1.00 95.50 89 ASP A N 1
ATOM 692 C CA . ASP A 1 89 ? -15.755 2.197 3.278 1.00 95.50 89 ASP A CA 1
ATOM 693 C C . ASP A 1 89 ? -15.436 2.100 4.773 1.00 95.50 89 ASP A C 1
ATOM 695 O O . ASP A 1 89 ? -15.756 3.024 5.520 1.00 95.50 89 ASP A O 1
ATOM 699 N N . LEU A 1 90 ? -14.763 1.025 5.204 1.00 96.44 90 LEU A N 1
ATOM 700 C CA . LEU A 1 90 ? -14.318 0.881 6.589 1.00 96.44 90 LEU A CA 1
ATOM 701 C C . LEU A 1 90 ? -13.289 1.956 6.955 1.00 96.44 90 LEU A C 1
ATOM 703 O O . LEU A 1 90 ? -13.428 2.614 7.981 1.00 96.44 90 LEU A O 1
ATOM 707 N N . ALA A 1 91 ? -12.301 2.187 6.088 1.00 96.50 91 ALA A N 1
ATOM 708 C CA . ALA A 1 91 ? -11.307 3.235 6.289 1.00 96.50 91 ALA A CA 1
ATOM 709 C C . ALA A 1 91 ? -11.951 4.630 6.386 1.00 96.50 91 ALA A C 1
ATOM 711 O O . ALA A 1 91 ? -11.589 5.404 7.270 1.00 96.50 91 ALA A O 1
ATOM 712 N N . ARG A 1 92 ? -12.947 4.930 5.537 1.00 95.69 92 ARG A N 1
ATOM 713 C CA . ARG A 1 92 ? -13.718 6.180 5.622 1.00 95.69 92 ARG A CA 1
ATOM 714 C C . ARG A 1 92 ? -14.472 6.286 6.949 1.00 95.69 92 ARG A C 1
ATOM 716 O O . ARG A 1 92 ? -14.390 7.320 7.595 1.00 95.69 92 ARG A O 1
ATOM 723 N N . ARG A 1 93 ? -15.141 5.217 7.399 1.00 95.44 93 ARG A N 1
ATOM 724 C CA . ARG A 1 93 ? -15.827 5.199 8.704 1.00 95.44 93 ARG A CA 1
ATOM 725 C C . ARG A 1 93 ? -14.871 5.488 9.864 1.00 95.44 93 ARG A C 1
ATOM 727 O O . ARG A 1 93 ? -15.242 6.197 10.788 1.00 95.44 93 ARG A O 1
ATOM 734 N N . CYS A 1 94 ? -13.650 4.957 9.818 1.00 96.75 94 CYS A N 1
ATOM 735 C CA . CYS A 1 94 ? -12.620 5.249 10.815 1.00 96.75 94 CYS A CA 1
ATOM 736 C C . CYS A 1 94 ? -12.185 6.727 10.788 1.00 96.75 94 CYS A C 1
ATOM 738 O O . CYS A 1 94 ? -12.019 7.333 11.843 1.00 96.75 94 CYS A O 1
ATOM 740 N N . GLN A 1 95 ? -12.043 7.324 9.603 1.00 95.06 95 GLN A N 1
ATOM 741 C CA . GLN A 1 95 ? -11.714 8.748 9.453 1.00 95.06 95 GLN A CA 1
ATOM 742 C C . GLN A 1 95 ? -12.853 9.666 9.922 1.00 95.06 95 GLN A C 1
ATOM 744 O O . GLN A 1 95 ? -12.603 10.711 10.509 1.00 95.06 95 GLN A O 1
ATOM 749 N N . GLU A 1 96 ? -14.102 9.262 9.698 1.00 95.06 96 GLU A N 1
ATOM 750 C CA . GLU A 1 96 ? -15.313 10.005 10.074 1.00 95.06 96 GLU A CA 1
ATOM 751 C C . GLU A 1 96 ? -15.792 9.698 11.506 1.00 95.06 96 GLU A C 1
ATOM 753 O O . GLU A 1 96 ? -16.886 10.104 11.892 1.00 95.06 96 GLU A O 1
ATOM 758 N N . ASN A 1 97 ? -15.000 8.972 12.302 1.00 92.75 97 ASN A N 1
ATOM 759 C CA . ASN A 1 97 ? -15.371 8.588 13.659 1.00 92.75 97 ASN A CA 1
ATOM 760 C C . ASN A 1 97 ? -15.629 9.822 14.547 1.00 92.75 97 ASN A C 1
ATOM 762 O O . ASN A 1 97 ? -14.735 10.642 14.759 1.00 92.75 97 AS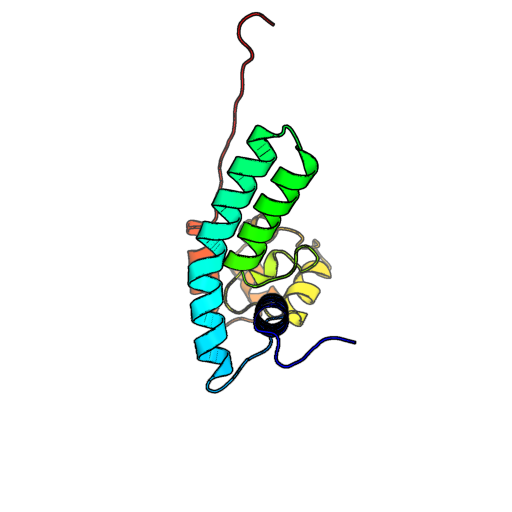N A O 1
ATOM 766 N N . GLU A 1 98 ? -16.840 9.918 15.108 1.00 88.12 98 GLU A N 1
ATOM 767 C CA . GLU A 1 98 ? -17.321 11.100 15.842 1.00 88.12 98 GLU A CA 1
ATOM 768 C C . GLU A 1 98 ? -16.506 11.407 17.105 1.00 88.12 98 GLU A C 1
ATOM 770 O O . GLU A 1 98 ? -16.337 12.571 17.465 1.00 88.12 98 GLU A O 1
ATOM 775 N N . ALA A 1 99 ? -15.999 10.372 17.784 1.00 88.06 99 ALA A N 1
ATOM 776 C CA . ALA A 1 99 ? -15.227 10.541 19.013 1.00 88.06 99 ALA A CA 1
ATOM 777 C C . ALA A 1 99 ? -13.818 11.094 18.738 1.00 88.06 99 ALA A C 1
ATOM 779 O O . ALA A 1 99 ? -13.372 12.033 19.397 1.00 88.06 99 ALA A O 1
ATOM 780 N N . LYS A 1 100 ? -13.116 10.495 17.769 1.00 90.44 100 LYS A N 1
ATOM 781 C CA . LYS A 1 100 ? -11.780 10.901 17.317 1.00 90.44 100 LYS A CA 1
ATOM 782 C C . LYS A 1 100 ? -11.541 10.346 15.905 1.00 90.44 100 LYS A C 1
ATOM 784 O O . LYS A 1 100 ? -11.581 9.120 15.756 1.00 90.44 100 LYS A O 1
ATOM 789 N N . PRO A 1 101 ? -11.249 11.191 14.901 1.00 94.44 101 PRO A N 1
ATOM 790 C CA . PRO A 1 101 ? -10.808 10.736 13.585 1.00 94.44 101 PRO A CA 1
ATOM 791 C C . PRO A 1 101 ? -9.582 9.826 13.687 1.00 94.44 101 PRO A C 1
ATOM 793 O O . PRO A 1 101 ? -8.613 10.154 14.373 1.00 94.44 101 PRO A O 1
ATOM 796 N N . ILE A 1 102 ? -9.622 8.680 13.009 1.00 96.50 102 ILE A N 1
ATOM 797 C CA . ILE A 1 102 ? -8.503 7.736 12.952 1.00 96.50 102 ILE A CA 1
ATOM 798 C C . ILE A 1 102 ? -7.738 7.973 11.649 1.00 96.50 102 ILE A C 1
ATOM 800 O O . ILE A 1 102 ? -8.181 7.570 10.569 1.00 96.50 102 ILE A O 1
ATOM 804 N N . GLU A 1 103 ? -6.591 8.640 11.751 1.00 91.81 103 GLU A N 1
ATOM 805 C CA . GLU A 1 103 ? -5.783 9.050 10.595 1.00 91.81 103 GLU A CA 1
ATOM 806 C C . GLU A 1 103 ? -4.521 8.198 10.422 1.00 91.81 103 GLU A C 1
ATOM 808 O O . GLU A 1 103 ? -3.971 8.129 9.322 1.00 91.81 103 GLU A O 1
ATOM 813 N N . SER A 1 104 ? -4.088 7.500 11.475 1.00 96.06 104 SER A N 1
ATOM 814 C CA . SER A 1 104 ? -2.907 6.640 11.468 1.00 96.06 104 SER A CA 1
ATOM 815 C C . SER A 1 104 ? -3.183 5.230 12.001 1.00 96.06 104 SER A C 1
ATOM 817 O O . SER A 1 104 ? -4.184 4.955 12.661 1.00 96.06 104 SER A O 1
ATOM 819 N N . ILE A 1 105 ? -2.251 4.312 11.729 1.00 96.00 105 ILE A N 1
ATOM 820 C CA . ILE A 1 105 ? -2.265 2.961 12.314 1.00 96.00 105 ILE A CA 1
ATOM 821 C C . ILE A 1 105 ? -2.092 3.028 13.840 1.00 96.00 105 ILE A C 1
ATOM 823 O O . ILE A 1 105 ? -2.669 2.206 14.549 1.00 96.00 105 ILE A O 1
ATOM 827 N N . PHE A 1 106 ? -1.348 4.018 14.345 1.00 95.62 106 PHE A N 1
ATOM 828 C CA . PHE A 1 106 ? -1.138 4.220 15.778 1.00 95.62 106 PHE A CA 1
ATOM 829 C C . PHE A 1 106 ? -2.414 4.684 16.484 1.00 95.62 106 PHE A C 1
ATOM 831 O O . PHE A 1 106 ? -2.738 4.131 17.528 1.00 95.62 106 PHE A O 1
ATOM 838 N N . ASP A 1 107 ? -3.196 5.584 15.876 1.00 95.44 107 ASP A N 1
ATOM 839 C CA . ASP A 1 107 ? -4.490 6.006 16.436 1.00 95.44 107 ASP A CA 1
ATOM 840 C C . ASP A 1 107 ? -5.425 4.818 16.664 1.00 95.44 107 ASP A C 1
ATOM 842 O O . ASP A 1 107 ? -6.091 4.738 17.692 1.00 95.44 107 ASP A O 1
ATOM 846 N N . LEU A 1 108 ? -5.461 3.879 15.712 1.00 95.12 108 LEU A N 1
ATOM 847 C CA . LEU A 1 108 ? -6.266 2.668 15.841 1.00 95.12 108 LEU A CA 1
ATOM 848 C C . LEU A 1 108 ? -5.684 1.703 16.885 1.00 95.12 108 LEU A C 1
ATOM 850 O O . LEU A 1 108 ? -6.440 1.060 17.608 1.00 95.12 108 LEU A O 1
ATOM 854 N N . ALA A 1 109 ? -4.356 1.589 16.969 1.00 94.50 109 ALA A N 1
ATOM 855 C CA . ALA A 1 109 ? -3.675 0.707 17.917 1.00 94.50 109 ALA A CA 1
ATOM 856 C C . ALA A 1 109 ? -3.786 1.176 19.381 1.00 94.50 109 ALA A C 1
ATOM 858 O O . ALA A 1 109 ? -3.662 0.355 20.289 1.00 94.50 109 ALA A O 1
ATOM 859 N N . GLU A 1 110 ? -4.023 2.469 19.612 1.00 93.06 110 GLU A N 1
ATOM 860 C CA . GLU A 1 110 ? -4.273 3.050 20.938 1.00 93.06 110 GLU A CA 1
ATOM 861 C C . GLU A 1 110 ? -5.689 2.770 21.467 1.00 93.06 110 GLU A C 1
ATOM 863 O O . GLU A 1 110 ? -5.930 2.897 22.669 1.00 93.06 110 GLU A O 1
ATOM 868 N N . MET A 1 111 ? -6.626 2.379 20.597 1.00 93.25 111 MET A N 1
ATOM 869 C CA . MET A 1 111 ? -8.004 2.080 20.990 1.00 93.25 111 MET A CA 1
ATOM 870 C C . MET A 1 111 ? -8.090 0.801 21.824 1.00 93.25 111 MET A C 1
ATOM 872 O O . MET A 1 111 ? -7.375 -0.180 21.592 1.00 93.25 111 MET A O 1
ATOM 876 N N . SER A 1 112 ? -9.038 0.764 22.761 1.00 92.06 112 SER A N 1
ATOM 877 C CA . SER A 1 112 ? -9.372 -0.487 23.436 1.00 92.06 112 SER A CA 1
ATOM 878 C C . SER A 1 112 ? -9.975 -1.496 22.451 1.00 92.06 112 SER A C 1
ATOM 880 O O . SER A 1 112 ? -10.572 -1.140 21.433 1.00 92.06 112 SER A O 1
ATOM 882 N N . ILE A 1 113 ? -9.851 -2.790 22.764 1.00 89.06 113 ILE A N 1
ATOM 883 C CA . ILE A 1 113 ? -10.410 -3.862 21.924 1.00 89.06 113 ILE A CA 1
ATOM 884 C C . ILE A 1 113 ? -11.934 -3.724 21.790 1.00 89.06 113 ILE A C 1
ATOM 886 O O . ILE A 1 113 ? -12.475 -4.035 20.732 1.00 89.06 113 ILE A O 1
ATOM 890 N N . ASP A 1 114 ? -12.623 -3.248 22.830 1.00 91.69 114 ASP A N 1
ATOM 891 C CA . ASP A 1 114 ? -14.071 -3.041 22.791 1.00 91.69 114 ASP A CA 1
ATOM 892 C C . ASP A 1 114 ? -14.460 -1.895 21.853 1.00 91.69 114 ASP A C 1
ATOM 894 O O . ASP A 1 114 ? -15.285 -2.102 20.966 1.00 91.69 114 ASP A O 1
ATOM 898 N N . GLU A 1 115 ? -13.796 -0.739 21.954 1.00 93.00 115 GLU A N 1
ATOM 899 C CA . GLU A 1 115 ? -14.020 0.383 21.030 1.00 93.00 115 GLU A CA 1
ATOM 900 C C . GLU A 1 115 ? -13.702 -0.010 19.585 1.00 93.00 115 GLU A C 1
ATOM 902 O O . GLU A 1 115 ? -14.446 0.317 18.663 1.00 93.00 115 GLU A O 1
ATOM 907 N N . MET A 1 116 ? -12.610 -0.750 19.377 1.00 93.19 116 MET A N 1
ATOM 908 C CA . MET A 1 116 ? -12.221 -1.243 18.060 1.00 93.19 116 MET A CA 1
ATOM 909 C C . MET A 1 116 ? -13.243 -2.239 17.511 1.00 93.19 116 MET A C 1
ATOM 911 O O . MET A 1 116 ? -13.576 -2.188 16.332 1.00 93.19 116 MET A O 1
ATOM 915 N N . ARG A 1 117 ? -13.773 -3.140 18.340 1.00 93.38 117 ARG A N 1
ATOM 916 C CA . ARG A 1 117 ? -14.804 -4.097 17.926 1.00 93.38 117 ARG A CA 1
ATOM 917 C C . ARG A 1 117 ? -16.086 -3.383 17.512 1.00 93.38 117 ARG A C 1
ATOM 919 O O . ARG A 1 117 ? -16.643 -3.714 16.465 1.00 93.38 117 ARG A O 1
ATOM 926 N N . ASP A 1 118 ? -16.510 -2.391 18.286 1.00 92.94 118 ASP A N 1
ATOM 927 C CA . ASP A 1 118 ? -17.714 -1.613 18.003 1.00 92.94 118 ASP A CA 1
ATOM 928 C C . ASP A 1 118 ? -17.538 -0.747 16.743 1.00 92.94 118 ASP A C 1
ATOM 930 O O . ASP A 1 118 ? -18.424 -0.718 15.883 1.00 92.94 118 ASP A O 1
ATOM 934 N N . LEU A 1 119 ? -16.368 -0.115 16.577 1.00 94.12 119 LEU A N 1
ATOM 935 C CA . LEU A 1 119 ? -16.048 0.720 15.417 1.00 94.12 119 LEU A CA 1
ATOM 936 C C . LEU A 1 119 ? -15.816 -0.097 14.145 1.00 94.12 119 LEU A C 1
ATOM 938 O O . LEU A 1 119 ? -16.239 0.322 13.070 1.00 94.12 119 LEU A O 1
ATOM 942 N N . LEU A 1 120 ? -15.102 -1.223 14.216 1.00 95.12 120 LEU A N 1
ATOM 943 C CA . LEU A 1 120 ? -14.711 -2.000 13.037 1.00 95.12 120 LEU A CA 1
ATOM 944 C C . LEU A 1 120 ? -15.775 -3.014 12.622 1.00 95.12 120 LEU A C 1
ATOM 946 O O . LEU A 1 120 ? -15.876 -3.322 11.436 1.00 95.12 120 LEU A O 1
ATOM 950 N N . GLN A 1 121 ? -16.609 -3.481 13.555 1.00 95.19 121 GLN A N 1
ATOM 951 C CA . GLN A 1 121 ? -17.646 -4.489 13.300 1.00 95.19 121 GLN A CA 1
ATOM 952 C C . GLN A 1 121 ? -17.100 -5.749 12.601 1.00 95.19 121 GLN A C 1
ATOM 954 O O . GLN A 1 121 ? -17.806 -6.411 11.842 1.00 95.19 121 GLN A O 1
ATOM 959 N N . LEU A 1 122 ? -15.827 -6.058 12.850 1.00 94.88 122 LEU A N 1
ATOM 960 C CA . LEU A 1 122 ? -15.144 -7.245 12.353 1.00 94.88 122 LEU A CA 1
ATOM 961 C C . LEU A 1 122 ? -15.384 -8.425 13.300 1.00 94.88 122 LEU A C 1
ATOM 963 O O . LEU A 1 122 ? -15.633 -8.257 14.496 1.00 94.88 122 LEU A O 1
ATOM 967 N N . SER A 1 123 ? -15.282 -9.640 12.771 1.00 95.62 123 SER A N 1
ATOM 968 C CA . SER A 1 123 ? -15.302 -10.854 13.584 1.00 95.62 123 SER A CA 1
ATOM 969 C C . SER A 1 123 ? -14.080 -10.931 14.509 1.00 95.62 123 SER A C 1
ATOM 971 O O . SER A 1 123 ? -13.035 -10.329 14.260 1.00 95.62 123 SER A O 1
ATOM 973 N N . ASN A 1 124 ? -14.169 -11.744 15.565 1.00 94.44 124 ASN A N 1
ATOM 974 C CA . ASN A 1 124 ? -13.050 -11.935 16.494 1.00 94.44 124 ASN A CA 1
ATOM 975 C C . ASN A 1 124 ? -11.777 -12.456 15.800 1.00 94.44 124 ASN A C 1
ATOM 977 O O . ASN A 1 124 ? -10.680 -12.087 16.207 1.00 94.44 124 ASN A O 1
ATOM 981 N N . SER A 1 125 ? -11.902 -13.295 14.765 1.00 96.44 125 SER A N 1
ATOM 982 C CA . SER A 1 125 ? -10.751 -13.766 13.982 1.00 96.44 125 SER A CA 1
ATOM 983 C C . SER A 1 125 ? -10.120 -12.648 13.155 1.00 96.44 125 SER A C 1
ATOM 985 O O . SER A 1 125 ? -8.902 -12.514 13.137 1.00 96.44 125 SER A O 1
ATOM 987 N N . GLU A 1 126 ? -10.932 -11.802 12.523 1.00 97.00 126 GLU A N 1
ATOM 988 C CA . GLU A 1 126 ? -10.433 -10.673 11.730 1.00 97.00 126 GLU A CA 1
ATOM 989 C C . GLU A 1 126 ? -9.768 -9.614 12.623 1.00 97.00 126 GLU A C 1
ATOM 991 O O . GLU A 1 126 ? -8.708 -9.091 12.281 1.00 97.00 126 GLU A O 1
ATOM 996 N N . LEU A 1 127 ? -10.324 -9.352 13.812 1.00 96.19 127 LEU A N 1
ATOM 997 C CA . LEU A 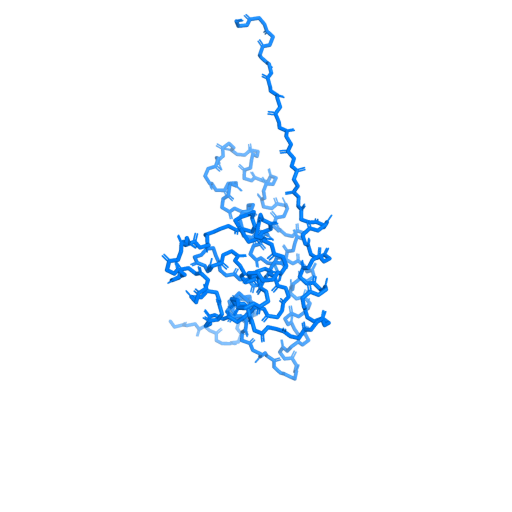1 127 ? -9.693 -8.490 14.817 1.00 96.19 127 LEU A CA 1
ATOM 998 C C . LEU A 1 127 ? -8.351 -9.054 15.297 1.00 96.19 127 LEU A C 1
ATOM 1000 O O . LEU A 1 127 ? -7.406 -8.296 15.509 1.00 96.19 127 LEU A O 1
ATOM 1004 N N . GLN A 1 128 ? -8.230 -10.376 15.446 1.00 96.19 128 GLN A N 1
ATOM 1005 C CA . GLN A 1 128 ? -6.947 -10.996 15.779 1.00 96.19 128 GLN A CA 1
ATOM 1006 C C . GLN A 1 128 ? -5.903 -10.753 14.686 1.00 96.19 128 GLN A C 1
ATOM 1008 O O . GLN A 1 128 ? -4.766 -10.430 15.025 1.00 96.19 128 GLN A O 1
ATOM 1013 N N . ASP A 1 129 ? -6.271 -10.844 13.407 1.00 97.62 129 ASP A N 1
ATOM 1014 C CA . ASP A 1 129 ? -5.356 -10.540 12.301 1.00 97.62 129 ASP A CA 1
ATOM 1015 C C . ASP A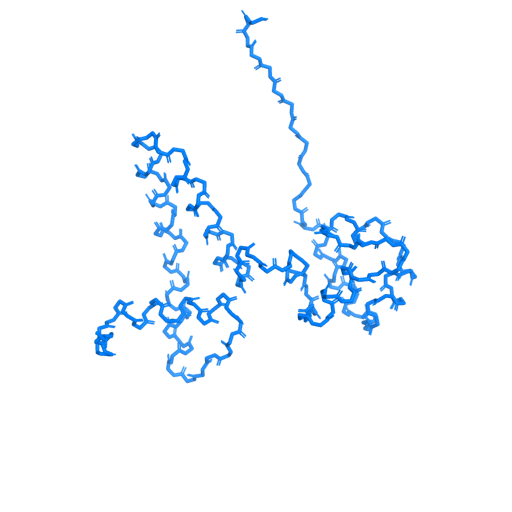 1 129 ? -4.891 -9.076 12.335 1.00 97.62 129 ASP A C 1
ATOM 1017 O O . ASP A 1 129 ? -3.703 -8.799 12.159 1.00 97.62 129 ASP A O 1
ATOM 1021 N N . VAL A 1 130 ? -5.800 -8.141 12.633 1.00 97.31 130 VAL A N 1
ATOM 1022 C CA . VAL A 1 130 ? -5.485 -6.713 12.819 1.00 97.31 130 VAL A CA 1
ATOM 1023 C C . VAL A 1 130 ? -4.510 -6.510 13.987 1.00 97.31 130 VAL A C 1
ATOM 1025 O O . VAL A 1 130 ? -3.483 -5.848 13.839 1.00 97.31 130 VAL A O 1
ATOM 1028 N N . VAL A 1 131 ? -4.746 -7.158 15.130 1.00 95.75 131 VAL A N 1
ATOM 1029 C CA . VAL A 1 131 ? -3.829 -7.102 16.282 1.00 95.75 131 VAL A CA 1
ATOM 1030 C C . VAL A 1 131 ? -2.462 -7.716 15.951 1.00 95.75 131 VAL A C 1
ATOM 1032 O O . VAL A 1 131 ? -1.428 -7.213 16.395 1.00 95.75 131 VAL A O 1
ATOM 1035 N N . GLN A 1 132 ? -2.419 -8.797 15.168 1.00 96.81 132 GLN A N 1
ATOM 1036 C CA . GLN A 1 132 ? -1.158 -9.384 14.702 1.00 96.81 132 GLN A CA 1
ATOM 1037 C C . GLN A 1 132 ? -0.407 -8.455 13.749 1.00 96.81 132 GLN A C 1
ATOM 1039 O O . GLN A 1 132 ? 0.824 -8.419 13.787 1.00 96.81 132 GLN A O 1
ATOM 1044 N N . PHE A 1 133 ? -1.123 -7.683 12.930 1.00 97.44 133 PHE A N 1
ATOM 1045 C CA . PHE A 1 133 ? -0.520 -6.643 12.109 1.00 97.44 133 PHE A CA 1
ATOM 1046 C C . PHE A 1 133 ? 0.150 -5.575 12.982 1.00 97.44 133 PHE A C 1
ATOM 1048 O O . PHE A 1 133 ? 1.328 -5.301 12.767 1.00 97.44 133 PHE A O 1
ATOM 1055 N N . PHE A 1 134 ? -0.526 -5.041 14.008 1.00 96.00 134 PHE A N 1
ATOM 1056 C CA . PHE A 1 134 ? 0.065 -4.017 14.888 1.00 96.00 134 PHE A CA 1
ATOM 1057 C C . PHE A 1 134 ? 1.370 -4.479 15.539 1.00 96.00 134 PHE A C 1
ATOM 1059 O O . PHE A 1 134 ? 2.337 -3.729 15.581 1.00 96.00 134 PHE A O 1
ATOM 1066 N N . LYS A 1 135 ? 1.442 -5.744 15.970 1.00 94.56 135 LYS A N 1
ATOM 1067 C CA . LYS A 1 135 ? 2.663 -6.328 16.558 1.00 94.56 135 LYS A CA 1
ATOM 1068 C C . LYS A 1 135 ? 3.854 -6.373 15.600 1.00 94.56 135 LYS A C 1
ATOM 1070 O O . LYS A 1 135 ? 4.990 -6.487 16.051 1.00 94.56 135 LYS A O 1
ATOM 1075 N N . ARG A 1 136 ? 3.598 -6.373 14.292 1.00 95.81 136 ARG A N 1
ATOM 1076 C CA . ARG A 1 136 ? 4.621 -6.397 13.238 1.00 95.81 136 ARG A CA 1
ATOM 1077 C C . ARG A 1 136 ? 4.854 -5.024 12.624 1.00 95.81 136 ARG A C 1
ATOM 1079 O O . ARG A 1 136 ? 5.816 -4.868 11.874 1.00 95.81 136 ARG A O 1
ATOM 1086 N N . PHE A 1 137 ? 3.970 -4.066 12.892 1.00 96.50 137 PHE A N 1
ATOM 1087 C CA . PHE A 1 137 ? 4.079 -2.734 12.335 1.00 96.50 137 PHE A CA 1
ATOM 1088 C C . PHE A 1 137 ? 5.304 -2.026 12.933 1.00 96.50 137 PHE A C 1
ATOM 1090 O O . PHE A 1 137 ? 5.527 -2.127 14.142 1.00 96.50 137 PHE A O 1
ATOM 1097 N N . PRO A 1 138 ? 6.129 -1.345 12.119 1.00 95.56 138 PRO A N 1
ATOM 1098 C CA . PRO A 1 138 ? 7.333 -0.700 12.621 1.00 95.56 138 PRO A CA 1
ATOM 1099 C C . PRO A 1 138 ? 7.005 0.384 13.652 1.00 95.56 138 PRO A C 1
ATOM 1101 O O . PRO A 1 138 ? 6.290 1.337 13.352 1.00 95.56 138 PRO A O 1
ATOM 1104 N N . ASN A 1 139 ? 7.580 0.256 14.844 1.00 94.50 139 ASN A N 1
ATOM 1105 C CA . ASN A 1 139 ? 7.624 1.307 15.852 1.00 94.50 139 ASN A CA 1
ATOM 1106 C C . ASN A 1 139 ? 9.094 1.522 16.230 1.00 94.50 139 ASN A C 1
ATOM 1108 O O . ASN A 1 139 ? 9.705 0.648 16.846 1.00 94.50 139 ASN A O 1
ATOM 1112 N N . VAL A 1 140 ? 9.682 2.617 15.748 1.00 93.62 140 VAL A N 1
ATOM 1113 C CA . VAL A 1 140 ? 11.126 2.871 15.814 1.00 93.62 140 VAL A CA 1
ATOM 1114 C C . VAL A 1 140 ? 11.362 4.269 16.364 1.00 93.62 140 VAL A C 1
ATOM 1116 O O . VAL A 1 140 ? 11.026 5.253 15.709 1.00 93.62 140 VAL A O 1
ATOM 1119 N N . ASP A 1 141 ? 11.998 4.344 17.530 1.00 95.19 141 ASP A N 1
ATOM 1120 C CA . ASP A 1 141 ? 12.471 5.598 18.107 1.00 95.19 141 ASP A CA 1
ATOM 1121 C C . ASP A 1 141 ? 13.844 5.960 17.529 1.00 95.19 141 ASP A C 1
ATOM 1123 O O . ASP A 1 141 ? 14.751 5.124 17.464 1.00 95.19 141 ASP A O 1
ATOM 1127 N N . MET A 1 142 ? 14.012 7.216 17.111 1.00 94.62 142 MET A N 1
ATOM 1128 C CA . MET A 1 142 ? 15.262 7.716 16.540 1.00 94.62 142 MET A CA 1
ATOM 1129 C C . MET A 1 142 ? 15.809 8.876 17.371 1.00 94.62 142 MET A C 1
ATOM 1131 O O . MET A 1 142 ? 15.160 9.906 17.533 1.00 94.62 142 MET A O 1
ATOM 1135 N N . THR A 1 143 ? 17.047 8.731 17.836 1.00 95.56 143 THR A N 1
ATOM 1136 C CA . THR A 1 143 ? 17.854 9.807 18.423 1.00 95.56 143 THR A CA 1
ATOM 1137 C C . THR A 1 143 ? 19.031 10.096 17.503 1.00 95.56 143 THR A C 1
ATOM 1139 O O . THR A 1 143 ? 19.683 9.156 17.043 1.00 95.56 143 THR A O 1
ATOM 1142 N N . TYR A 1 144 ? 19.334 11.368 17.249 1.00 94.75 144 TYR A N 1
ATOM 1143 C CA . TYR A 1 144 ? 20.508 11.755 16.469 1.00 94.75 144 TYR A CA 1
ATOM 1144 C C . TYR A 1 144 ? 21.318 12.823 17.206 1.00 94.75 144 TYR A C 1
ATOM 1146 O O . TYR A 1 144 ? 20.760 13.701 17.859 1.00 94.75 144 TYR A O 1
ATOM 1154 N N . GLU A 1 145 ? 22.640 12.746 17.076 1.00 94.75 145 GLU A N 1
ATOM 1155 C CA . GLU A 1 145 ? 23.587 13.739 17.580 1.00 94.75 145 GLU A CA 1
ATOM 1156 C C . GLU A 1 145 ? 24.510 14.152 16.435 1.00 94.75 145 GLU A C 1
ATOM 1158 O O . GLU A 1 145 ? 24.884 13.324 15.600 1.00 94.75 145 GLU A O 1
ATOM 1163 N N . VAL A 1 146 ? 24.882 15.431 16.389 1.00 95.06 146 VAL A N 1
ATOM 1164 C CA . VAL A 1 146 ? 25.882 15.943 15.446 1.00 95.06 146 VAL A CA 1
ATOM 1165 C C . VAL A 1 146 ? 27.166 16.199 16.233 1.00 95.06 146 VAL A C 1
ATOM 1167 O O . VAL A 1 146 ? 27.214 17.158 17.003 1.00 95.06 146 VAL A O 1
ATOM 1170 N N . PRO A 1 147 ? 28.208 15.359 16.089 1.00 89.31 147 PRO A N 1
ATOM 1171 C CA . PRO A 1 147 ? 29.448 15.549 16.830 1.00 89.31 147 PRO A CA 1
ATOM 1172 C C . PRO A 1 147 ? 30.092 16.905 16.505 1.00 89.31 147 PRO A C 1
ATOM 1174 O O . PRO A 1 147 ? 30.445 17.164 15.356 1.00 89.31 147 PRO A O 1
ATOM 1177 N N . GLY A 1 148 ? 30.274 17.749 17.525 1.00 82.00 148 GLY A N 1
ATOM 1178 C CA . GLY A 1 148 ? 30.972 19.036 17.411 1.00 82.00 148 GLY A CA 1
ATOM 1179 C C . GLY A 1 148 ? 30.124 20.238 16.973 1.00 82.00 148 GLY A C 1
ATOM 1180 O O . GLY A 1 148 ? 30.713 21.259 16.618 1.00 82.00 148 GLY A O 1
ATOM 1181 N N . ALA A 1 149 ? 28.791 20.124 16.989 1.00 55.72 149 ALA A N 1
ATOM 1182 C CA . ALA A 1 149 ? 27.855 21.250 16.875 1.00 55.72 149 ALA A CA 1
ATOM 1183 C C . ALA A 1 149 ? 27.438 21.795 18.251 1.00 55.72 149 ALA A C 1
ATOM 1185 O O . ALA A 1 149 ? 27.436 21.004 19.223 1.00 55.72 149 ALA A O 1
#

Sequence (149 aa):
KPKYGDPHVKANALLQSHFARHTVVGNLAADQREILLSAHRLLLAMVDVISSSGWLTLALNAMELSQMVTQGMWDRDSVLLQLPHFTRDLARRCQENEAKPIESIFDLAEMSIDEMRDLLQLSNSELQDVVQFFKRFPNVDMTYEVPGA

InterPro domains:
  IPR004179 Sec63 domain [PF02889] (3-146)

Secondary structure (DSSP, 8-state):
---TT-HHHHHHHHHHHHHTTPPP-THHHHHHHHHHHHHHHHHHHHHHHHHHTT-HHHHHHHHHHHHHHHHTS-TTS-GGGGSTT--HHHHHHHHT-SSS---SHHHHHTS-HHHHHHHH---HHHHHHHHHHHHHS---------TT-

Organism: Aegilops tauschii subsp. strangulata (NCBI:txid200361)

pLDDT: mean 94.98, std 4.34, range [55.72, 98.0]